Protein AF-A0A945FL68-F1 (afdb_monomer)

Sequence (95 aa):
MTDHIQNLWASLVPNHPQIKTHQPISQSRYHNVWKITTTDQAIFAVKHHLFATLTHGKPYDLLTVETNVTTQLLKEGVSVPPIVATSPEHGLAIY

Secondary structure (DSSP, 8-state):
-HHHHHHHHHHHSTTPPPEEEEEEEEE-SSEEEEEEEETT--EEEEEEETTGGGGTTSTT-HHHHHHHHHHHHHHTT---PPP-EEETTTTEEE-

Mean predicted aligned error: 4.22 Å

Foldseek 3Di:
DQVVVQVVCPVWAPPDAGFPDKAWPDDDPFKTWIWTAGPVRDIKIKIAGPCLLVCPPHPPNPVVVVQVVLVVCVVVVHDDDHFRGDDSVRRMTMD

Solvent-accessible surface area (backbone atoms only — not comparable to full-atom values): 5466 Å² total; per-residue (Å²): 113,69,66,59,53,53,54,51,46,64,73,53,40,88,91,66,66,55,81,66,46,75,44,83,74,45,80,55,98,58,38,39,30,30,42,36,31,27,68,85,66,52,75,35,42,39,38,33,36,77,56,24,65,83,26,62,92,44,101,71,13,50,64,60,52,52,52,51,52,50,53,51,36,51,74,72,69,44,94,67,85,61,75,79,33,66,36,73,91,70,19,34,43,29,59

pLDDT: mean 89.89, std 9.07, range [49.41, 98.25]

Structure (mmCIF, N/CA/C/O backbone):
data_AF-A0A945FL68-F1
#
_entry.id   AF-A0A945FL68-F1
#
loop_
_atom_site.group_PDB
_atom_site.id
_atom_site.type_symbol
_atom_site.label_atom_id
_atom_site.label_alt_id
_atom_site.label_comp_id
_atom_site.label_asym_id
_atom_site.label_entity_id
_atom_site.label_seq_id
_atom_site.pdbx_PDB_ins_code
_atom_site.Cartn_x
_atom_site.Cartn_y
_atom_site.Cartn_z
_atom_site.occupancy
_atom_site.B_iso_or_equiv
_atom_site.auth_seq_id
_atom_site.auth_comp_id
_atom_site.auth_asym_id
_atom_site.auth_atom_id
_atom_site.pdbx_PDB_model_num
ATOM 1 N N . MET A 1 1 ? 6.977 18.447 1.050 1.00 49.41 1 MET A N 1
ATOM 2 C CA . MET A 1 1 ? 6.791 16.973 1.062 1.00 49.41 1 MET A CA 1
ATOM 3 C C . MET A 1 1 ? 5.407 16.605 1.600 1.00 49.41 1 MET A C 1
ATOM 5 O O . MET A 1 1 ? 4.749 15.768 1.001 1.00 49.41 1 MET A O 1
ATOM 9 N N . THR A 1 2 ? 4.938 17.284 2.653 1.00 57.53 2 THR A N 1
ATOM 10 C CA . THR A 1 2 ? 3.592 17.164 3.247 1.00 57.53 2 THR A CA 1
ATOM 11 C C . THR A 1 2 ? 2.449 17.351 2.241 1.00 57.53 2 THR A C 1
ATOM 13 O O . THR A 1 2 ? 1.560 16.508 2.180 1.00 57.53 2 THR A O 1
ATOM 16 N N . ASP A 1 3 ? 2.524 18.379 1.390 1.00 62.38 3 ASP A N 1
ATOM 17 C CA . ASP A 1 3 ? 1.450 18.713 0.435 1.00 62.38 3 ASP A CA 1
ATOM 18 C C . ASP A 1 3 ? 1.280 17.655 -0.666 1.00 62.38 3 ASP A C 1
ATOM 20 O O . ASP A 1 3 ? 0.172 17.358 -1.103 1.00 62.38 3 ASP A O 1
ATOM 24 N N . HIS A 1 4 ? 2.380 17.020 -1.086 1.00 70.31 4 HIS A N 1
ATOM 25 C CA . HIS A 1 4 ? 2.342 15.967 -2.101 1.00 70.31 4 HIS A CA 1
ATOM 26 C C . HIS A 1 4 ? 1.661 14.696 -1.575 1.00 70.31 4 HIS A C 1
ATOM 28 O O . HIS A 1 4 ? 0.856 14.099 -2.280 1.00 70.31 4 HIS A O 1
ATOM 34 N N . ILE A 1 5 ? 1.925 14.322 -0.317 1.00 72.19 5 ILE A N 1
ATOM 35 C CA . ILE A 1 5 ? 1.287 13.163 0.325 1.00 72.19 5 ILE A CA 1
ATOM 36 C C . ILE A 1 5 ? -0.205 13.424 0.542 1.00 72.19 5 ILE A C 1
ATOM 38 O O . ILE A 1 5 ? -1.005 12.522 0.330 1.00 72.19 5 ILE A O 1
ATOM 42 N N . GLN A 1 6 ? -0.595 14.645 0.920 1.00 76.25 6 GLN A N 1
ATOM 43 C CA . GLN A 1 6 ? -2.011 15.000 1.058 1.00 76.25 6 GLN A CA 1
ATOM 44 C C . GLN A 1 6 ? -2.762 14.928 -0.276 1.00 76.25 6 GLN A C 1
ATOM 46 O O . GLN A 1 6 ? -3.847 14.354 -0.328 1.00 76.25 6 GLN A O 1
ATOM 51 N N . ASN A 1 7 ? -2.176 15.448 -1.358 1.00 79.06 7 ASN A N 1
ATOM 52 C CA . ASN A 1 7 ? -2.792 15.387 -2.686 1.00 79.06 7 ASN A CA 1
ATOM 53 C C . ASN A 1 7 ? -2.906 13.948 -3.199 1.00 79.06 7 ASN A C 1
ATOM 55 O O . ASN A 1 7 ? -3.937 13.563 -3.743 1.00 79.06 7 ASN A O 1
ATOM 59 N N . LEU A 1 8 ? -1.862 13.146 -2.989 1.00 81.00 8 LEU A N 1
ATOM 60 C CA . LEU A 1 8 ? -1.850 11.741 -3.380 1.00 81.00 8 LEU A CA 1
ATOM 61 C C . LEU A 1 8 ? -2.824 10.902 -2.540 1.00 81.00 8 LEU A C 1
ATOM 63 O O . LEU A 1 8 ? -3.495 10.019 -3.054 1.00 81.00 8 LEU A O 1
ATOM 67 N N . TRP A 1 9 ? -2.956 11.205 -1.251 1.00 84.44 9 TRP A N 1
ATOM 68 C CA . TRP A 1 9 ? -3.965 10.598 -0.387 1.00 84.44 9 TRP A CA 1
ATOM 69 C C . TRP A 1 9 ? -5.381 10.893 -0.879 1.00 84.44 9 TRP A C 1
ATOM 71 O O . TRP A 1 9 ? -6.187 9.980 -1.029 1.00 84.44 9 TRP A O 1
ATOM 81 N N . ALA A 1 10 ? -5.664 12.159 -1.186 1.00 82.19 10 ALA A N 1
ATOM 82 C CA . ALA A 1 10 ? -6.973 12.576 -1.670 1.00 82.19 10 ALA A CA 1
ATOM 83 C C . ALA A 1 10 ? -7.357 11.926 -3.012 1.00 82.19 10 ALA A C 1
ATOM 85 O O . ALA A 1 10 ? -8.544 11.732 -3.264 1.00 82.19 10 ALA A O 1
ATOM 86 N N . SER A 1 11 ? -6.384 11.589 -3.868 1.00 83.62 11 SER A N 1
ATOM 87 C CA . SER A 1 11 ? -6.656 10.940 -5.156 1.00 83.62 11 SER A CA 1
ATOM 88 C C . SER A 1 11 ? -6.810 9.422 -5.064 1.00 83.62 11 SER A C 1
ATOM 90 O O . SER A 1 11 ? -7.556 8.844 -5.851 1.00 83.62 11 SER A O 1
ATOM 92 N N . LEU A 1 12 ? -6.112 8.771 -4.131 1.00 83.06 12 LEU A N 1
ATOM 93 C CA . LEU A 1 12 ? -6.054 7.310 -4.056 1.00 83.06 12 LEU A CA 1
ATOM 94 C C . LEU A 1 12 ? -7.147 6.690 -3.205 1.00 83.06 12 LEU A C 1
ATOM 96 O O . LEU A 1 12 ? -7.513 5.540 -3.440 1.00 83.06 12 LEU A O 1
ATOM 100 N N . VAL A 1 13 ? -7.628 7.411 -2.197 1.00 82.12 13 VAL A N 1
ATOM 101 C CA . VAL A 1 13 ? -8.524 6.833 -1.207 1.00 82.12 13 VAL A CA 1
ATOM 102 C C . VAL A 1 13 ? -9.858 7.608 -1.241 1.00 82.12 13 VAL A C 1
ATOM 104 O O . VAL A 1 13 ? -9.897 8.795 -0.898 1.00 82.12 13 VAL A O 1
ATOM 107 N N . PRO A 1 14 ? -10.960 7.000 -1.735 1.00 63.69 14 PRO A N 1
ATOM 108 C CA . PRO A 1 14 ? -12.221 7.702 -2.003 1.00 63.69 14 PRO A CA 1
ATOM 109 C C . PRO A 1 14 ? -13.067 7.940 -0.738 1.00 63.69 14 PRO A C 1
ATOM 111 O O . PRO A 1 14 ? -13.308 7.014 0.030 1.00 63.69 14 PRO A O 1
ATOM 114 N N . ASN A 1 15 ? -13.553 9.178 -0.546 1.00 71.50 15 ASN A N 1
ATOM 115 C CA . ASN A 1 15 ? -14.284 9.693 0.639 1.00 71.50 15 ASN A CA 1
ATOM 116 C C . ASN A 1 15 ? -13.432 10.037 1.881 1.00 71.50 15 ASN A C 1
ATOM 118 O O . ASN A 1 15 ? -13.927 9.961 3.006 1.00 71.50 15 ASN A O 1
ATOM 122 N N . HIS A 1 16 ? -12.159 10.415 1.713 1.00 69.06 16 HIS A N 1
ATOM 123 C CA . HIS A 1 16 ? -11.228 10.375 2.843 1.00 69.06 16 HIS A CA 1
ATOM 124 C C . HIS A 1 16 ? -11.184 11.604 3.762 1.00 69.06 16 HIS A C 1
ATOM 126 O O . HIS A 1 16 ? -11.122 12.743 3.291 1.00 69.06 16 HIS A O 1
ATOM 132 N N . PRO A 1 17 ? -11.086 11.369 5.086 1.00 80.00 17 PRO A N 1
ATOM 133 C CA . PRO A 1 17 ? -10.696 12.383 6.050 1.00 80.00 17 PRO A CA 1
ATOM 134 C C . PRO A 1 17 ? -9.245 12.822 5.818 1.00 80.00 17 PRO A C 1
ATOM 136 O O . PRO A 1 17 ? -8.393 12.052 5.360 1.00 80.00 17 PRO A O 1
ATOM 139 N N . GLN A 1 18 ? -8.958 14.084 6.140 1.00 88.44 18 GLN A N 1
ATOM 140 C CA . GLN A 1 18 ? -7.636 14.675 5.940 1.00 88.44 18 GLN A CA 1
ATOM 141 C C . GLN A 1 18 ? -6.579 13.960 6.790 1.00 88.44 18 GLN A C 1
ATOM 143 O O . GLN A 1 18 ? -6.859 13.473 7.889 1.00 88.44 18 GLN A O 1
ATOM 148 N N . ILE A 1 19 ? -5.335 13.926 6.308 1.00 90.69 19 ILE A N 1
ATOM 149 C CA . ILE A 1 19 ? -4.207 13.430 7.102 1.00 90.69 19 ILE A CA 1
ATOM 150 C C . ILE A 1 19 ? -3.976 14.389 8.272 1.00 90.69 19 ILE A C 1
ATOM 152 O O . ILE A 1 19 ? -3.638 15.554 8.065 1.00 90.69 19 ILE A O 1
ATOM 156 N N . LYS A 1 20 ? -4.105 13.880 9.499 1.00 91.75 20 LYS A N 1
ATOM 15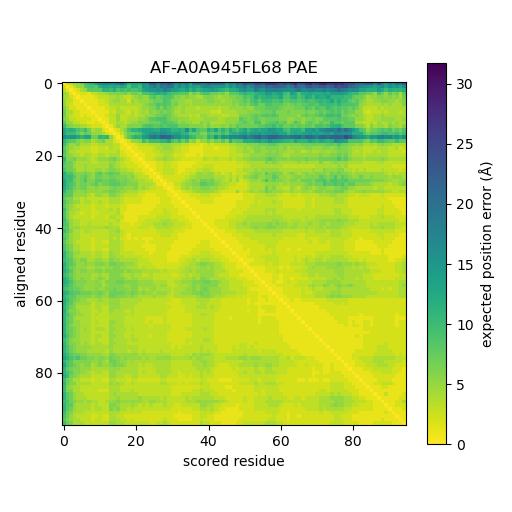7 C CA . LYS A 1 20 ? -3.789 14.609 10.732 1.00 91.75 20 LYS A CA 1
ATOM 158 C C . LYS A 1 20 ? -2.310 14.477 11.082 1.00 91.75 20 LYS A C 1
ATOM 160 O O . LYS A 1 20 ? -1.657 15.468 11.390 1.00 91.75 20 LYS A O 1
ATOM 165 N N . THR A 1 21 ? -1.775 13.257 11.042 1.00 91.31 21 THR A N 1
ATOM 166 C CA . THR A 1 21 ? -0.356 12.981 11.305 1.00 91.31 21 THR A CA 1
ATOM 167 C C . THR A 1 21 ? 0.172 11.884 10.390 1.00 91.31 21 THR A C 1
ATOM 169 O O . THR A 1 21 ? -0.569 11.007 9.944 1.00 91.31 21 THR A O 1
ATOM 172 N N . HIS A 1 22 ? 1.479 11.922 10.136 1.00 90.56 22 HIS A N 1
ATOM 173 C CA . HIS A 1 22 ? 2.217 10.821 9.534 1.00 90.56 22 HIS A CA 1
ATOM 174 C C . HIS A 1 22 ? 3.465 10.534 10.376 1.00 90.56 22 HIS A C 1
ATOM 176 O O . HIS A 1 22 ? 4.147 11.461 10.808 1.00 90.56 22 HIS A O 1
ATOM 182 N N . GLN A 1 23 ? 3.763 9.262 10.629 1.00 93.88 23 GLN A N 1
ATOM 183 C CA . GLN A 1 23 ? 4.908 8.834 11.436 1.00 93.88 23 GLN A CA 1
ATOM 184 C C . GLN A 1 23 ? 5.668 7.723 10.703 1.00 93.88 23 GLN A C 1
ATOM 186 O O . GLN A 1 23 ? 5.037 6.750 10.295 1.00 93.88 23 GLN A O 1
ATOM 191 N N . PRO A 1 24 ? 7.000 7.809 10.538 1.00 93.56 24 PRO A N 1
ATOM 192 C CA . PRO A 1 24 ? 7.771 6.702 9.978 1.00 93.56 24 PRO A CA 1
ATOM 193 C C . PRO A 1 24 ? 7.721 5.484 10.914 1.00 93.56 24 PRO A C 1
ATOM 195 O O . PRO A 1 24 ? 7.929 5.612 12.119 1.00 93.56 24 PRO A O 1
ATOM 198 N N . ILE A 1 25 ? 7.443 4.307 10.353 1.00 94.50 25 ILE A N 1
ATOM 199 C CA . ILE A 1 25 ? 7.495 3.006 11.043 1.00 94.50 25 ILE A CA 1
ATOM 200 C C . ILE A 1 25 ? 8.788 2.276 10.678 1.00 94.50 25 ILE A C 1
ATOM 202 O O . ILE A 1 25 ? 9.461 1.726 11.543 1.00 94.50 25 ILE A O 1
ATOM 206 N N . SER A 1 26 ? 9.130 2.26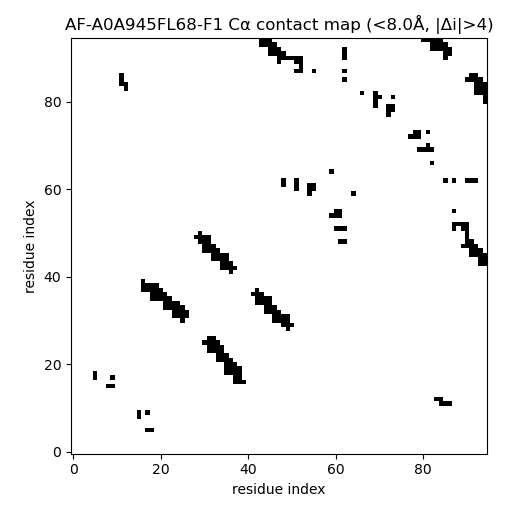4 9.389 1.00 92.81 26 SER A N 1
ATOM 207 C CA . SER A 1 26 ? 10.314 1.585 8.866 1.00 92.81 26 SER A CA 1
ATOM 208 C C . SER A 1 26 ? 10.903 2.390 7.719 1.00 92.81 26 SER A C 1
ATOM 210 O O . SER A 1 26 ? 10.171 2.894 6.867 1.00 92.81 26 SER A O 1
ATOM 212 N N . GLN A 1 27 ? 12.226 2.504 7.695 1.00 92.81 27 GLN A N 1
ATOM 213 C CA . GLN A 1 27 ? 12.967 3.127 6.608 1.00 92.81 27 GLN A CA 1
ATOM 214 C C . GLN A 1 27 ? 14.114 2.202 6.230 1.00 92.81 27 GLN A C 1
ATOM 216 O O . GLN A 1 27 ? 14.987 1.905 7.044 1.00 92.81 27 GLN A O 1
ATOM 221 N N . SER A 1 28 ? 14.094 1.718 4.997 1.00 92.00 28 SER A N 1
ATOM 222 C CA . SER A 1 28 ? 15.117 0.824 4.471 1.00 92.00 28 SER A CA 1
ATOM 223 C C . SER A 1 28 ? 15.543 1.267 3.079 1.00 92.00 28 SER A C 1
ATOM 225 O O . SER A 1 28 ? 14.929 2.132 2.457 1.00 92.00 28 SER A O 1
ATOM 227 N N . ARG A 1 29 ? 16.581 0.616 2.549 1.00 89.88 29 ARG A N 1
ATOM 228 C CA . ARG A 1 29 ? 17.025 0.840 1.170 1.00 89.88 29 ARG A CA 1
ATOM 229 C C . ARG A 1 29 ? 15.949 0.502 0.132 1.00 89.88 29 ARG A C 1
ATOM 231 O O . ARG A 1 29 ? 16.002 1.039 -0.966 1.00 89.88 29 ARG A O 1
ATOM 238 N N . TYR A 1 30 ? 15.018 -0.399 0.448 1.00 88.31 30 TYR A N 1
ATOM 239 C CA . TYR A 1 30 ? 14.071 -0.957 -0.525 1.00 88.31 30 TYR A CA 1
ATOM 240 C C . TYR A 1 30 ? 12.654 -0.417 -0.362 1.00 88.31 30 TYR A C 1
ATOM 242 O O . TYR A 1 30 ? 11.909 -0.316 -1.336 1.00 88.31 30 TYR A O 1
ATOM 250 N N . HIS A 1 31 ? 12.277 -0.076 0.865 1.00 90.38 31 HIS A N 1
ATOM 251 C CA . HIS A 1 31 ? 10.949 0.418 1.175 1.00 90.38 31 HIS A CA 1
ATOM 252 C C . HIS A 1 31 ? 10.958 1.360 2.371 1.00 90.38 31 HIS A C 1
ATOM 254 O O . HIS A 1 31 ? 11.757 1.206 3.299 1.00 90.38 31 HIS A O 1
ATOM 260 N N . ASN A 1 32 ? 9.994 2.272 2.365 1.00 94.00 32 ASN A N 1
ATOM 261 C CA . ASN A 1 32 ? 9.638 3.096 3.509 1.00 94.00 32 ASN A CA 1
ATOM 262 C C . ASN A 1 32 ? 8.193 2.798 3.904 1.00 94.00 32 ASN A C 1
ATOM 264 O O . ASN A 1 32 ? 7.345 2.589 3.038 1.00 94.00 32 ASN A O 1
ATOM 268 N N . VAL A 1 33 ? 7.917 2.775 5.203 1.00 94.19 33 VAL A N 1
ATOM 269 C CA . VAL A 1 33 ? 6.575 2.564 5.747 1.00 94.19 33 VAL A CA 1
ATOM 270 C C . VAL A 1 33 ? 6.251 3.692 6.706 1.00 94.19 33 VAL A C 1
ATOM 272 O O . VAL A 1 33 ? 7.046 3.991 7.601 1.00 94.19 33 VAL A O 1
ATOM 275 N N . TRP A 1 34 ? 5.068 4.276 6.557 1.00 94.88 34 TRP A N 1
ATOM 276 C CA . TRP A 1 3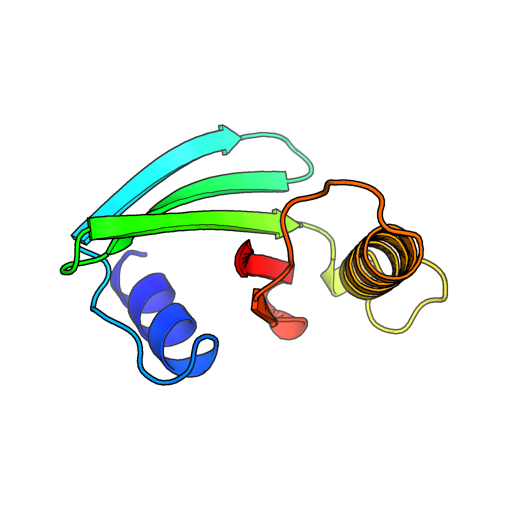4 ? 4.537 5.285 7.464 1.00 94.88 34 TRP A CA 1
ATOM 277 C C . TRP A 1 34 ? 3.189 4.858 8.027 1.00 94.88 34 TRP A C 1
ATOM 279 O O . TRP A 1 34 ? 2.371 4.261 7.334 1.00 94.88 34 TRP A O 1
ATOM 289 N N . LYS A 1 35 ? 2.945 5.233 9.279 1.00 94.88 35 LYS A N 1
ATOM 290 C CA . LYS A 1 35 ? 1.622 5.272 9.886 1.00 94.88 35 LYS A CA 1
ATOM 291 C C . LYS A 1 35 ? 0.976 6.597 9.513 1.00 94.88 35 LYS A C 1
ATOM 293 O O . LYS A 1 35 ? 1.536 7.645 9.831 1.00 94.88 35 LYS A O 1
ATOM 298 N N . ILE A 1 36 ? -0.201 6.559 8.909 1.00 93.00 36 ILE A N 1
ATOM 299 C CA . ILE A 1 36 ? -1.050 7.727 8.684 1.00 93.00 36 ILE A CA 1
ATOM 300 C C . ILE A 1 36 ? -2.184 7.685 9.699 1.00 93.00 36 ILE A C 1
ATOM 302 O O . ILE A 1 36 ? -2.832 6.657 9.863 1.00 93.00 36 ILE A O 1
ATOM 306 N N . THR A 1 37 ? -2.410 8.793 10.401 1.00 93.88 37 THR A N 1
ATOM 307 C CA . THR A 1 37 ? -3.620 8.990 11.208 1.00 93.88 37 THR A CA 1
ATOM 308 C C . THR A 1 37 ? -4.418 10.119 10.588 1.00 93.88 37 THR A C 1
ATOM 310 O O . THR A 1 37 ? -3.883 11.196 10.319 1.00 93.88 37 THR A O 1
ATOM 313 N N . THR A 1 38 ? -5.693 9.870 10.350 1.00 93.00 38 THR A N 1
ATOM 314 C CA . THR A 1 38 ? -6.615 10.813 9.715 1.00 93.00 38 THR A CA 1
ATOM 315 C C . THR A 1 38 ? -7.401 11.610 10.763 1.00 93.00 38 THR A C 1
ATOM 317 O O . THR A 1 38 ? -7.301 11.360 11.969 1.00 93.00 38 THR A O 1
ATOM 320 N N . THR A 1 39 ? -8.123 12.650 10.340 1.00 92.56 39 THR A N 1
ATOM 321 C CA . THR A 1 39 ? -8.861 13.553 11.242 1.00 92.56 39 THR A CA 1
ATOM 322 C C . THR A 1 39 ? -9.999 12.878 12.005 1.00 92.56 39 THR A C 1
ATOM 324 O O . THR A 1 39 ? -10.296 13.301 13.120 1.00 92.56 39 THR A O 1
ATOM 327 N N . ASP A 1 40 ? -10.595 11.823 11.449 1.00 93.31 40 ASP A N 1
ATOM 328 C CA . ASP A 1 40 ? -11.606 10.978 12.105 1.00 93.31 40 ASP A CA 1
ATOM 329 C C . ASP A 1 40 ? -10.983 9.871 12.982 1.00 93.31 40 ASP A C 1
ATOM 331 O O . ASP A 1 40 ? -11.693 9.033 13.527 1.00 93.31 40 ASP A O 1
ATOM 335 N N . GLN A 1 41 ? -9.658 9.907 13.159 1.00 93.25 41 GLN A N 1
ATOM 336 C CA . GLN A 1 41 ? -8.850 8.950 13.915 1.00 93.25 41 GLN A CA 1
ATOM 337 C C . GLN A 1 41 ? -8.655 7.575 13.262 1.00 93.25 41 GLN A C 1
ATOM 339 O O . GLN A 1 41 ? -8.064 6.702 13.903 1.00 93.25 41 GLN A O 1
ATOM 344 N N . ALA A 1 42 ? -9.037 7.374 11.996 1.00 91.56 42 ALA A N 1
ATOM 345 C CA . ALA A 1 42 ? -8.672 6.149 11.292 1.00 91.56 42 ALA A CA 1
ATOM 346 C C . ALA A 1 42 ? -7.150 6.072 11.064 1.00 91.56 42 ALA A C 1
ATOM 348 O O . ALA A 1 42 ? -6.471 7.083 10.828 1.00 91.56 42 ALA A O 1
ATOM 349 N N . ILE A 1 43 ? -6.609 4.855 11.162 1.00 93.44 43 ILE A N 1
ATOM 350 C CA . ILE A 1 43 ? -5.176 4.566 11.065 1.00 93.44 43 ILE A CA 1
ATOM 351 C C . ILE A 1 43 ? -4.930 3.698 9.840 1.00 93.44 43 ILE A C 1
ATOM 353 O O . ILE A 1 43 ? -5.569 2.665 9.684 1.00 93.44 43 ILE A O 1
ATOM 357 N N . PHE A 1 44 ? -3.944 4.097 9.044 1.00 93.56 44 PHE A N 1
ATOM 358 C CA . PHE A 1 44 ? -3.519 3.386 7.845 1.00 93.56 44 PHE A CA 1
ATOM 359 C C . PHE A 1 44 ? -2.009 3.177 7.860 1.00 93.56 44 PHE A C 1
ATOM 361 O O . PHE A 1 44 ? -1.264 3.976 8.444 1.00 93.56 44 PHE A O 1
ATOM 368 N N . ALA A 1 45 ? -1.548 2.133 7.183 1.00 94.12 45 ALA A N 1
ATOM 369 C CA . ALA A 1 45 ? -0.142 1.973 6.850 1.00 94.12 45 ALA A CA 1
ATOM 370 C C . ALA A 1 45 ? 0.069 2.299 5.371 1.00 94.12 45 ALA A C 1
ATOM 372 O O . ALA A 1 45 ? -0.592 1.759 4.493 1.00 94.12 45 ALA A O 1
ATOM 373 N N . VAL A 1 46 ? 1.027 3.174 5.080 1.00 93.88 46 VAL A N 1
ATOM 374 C CA . VAL A 1 46 ? 1.439 3.489 3.711 1.00 93.88 46 VAL A CA 1
ATOM 375 C C . VAL A 1 46 ? 2.825 2.919 3.497 1.00 93.88 46 VAL A C 1
ATOM 377 O O . VAL A 1 46 ? 3.767 3.305 4.189 1.00 93.88 46 VAL A O 1
ATOM 380 N N . LYS A 1 47 ? 2.957 2.013 2.532 1.00 94.81 47 LYS A N 1
ATOM 381 C CA . LYS A 1 47 ? 4.223 1.409 2.123 1.00 94.81 47 LYS A CA 1
ATOM 382 C C . LYS A 1 47 ? 4.629 1.951 0.758 1.00 94.81 47 LYS A C 1
ATOM 384 O O . LYS A 1 47 ? 3.887 1.815 -0.206 1.00 94.81 47 LYS A O 1
ATOM 389 N N . HIS A 1 48 ? 5.821 2.531 0.675 1.00 93.69 48 HIS A N 1
ATOM 390 C CA . HIS A 1 48 ? 6.450 2.958 -0.572 1.00 93.69 48 HIS A CA 1
ATOM 391 C C . HIS A 1 48 ? 7.560 1.990 -0.956 1.00 93.69 48 HIS A C 1
ATOM 393 O O . HIS A 1 48 ? 8.568 1.882 -0.258 1.00 93.69 48 HIS A O 1
ATOM 399 N N . HIS A 1 49 ? 7.379 1.317 -2.085 1.00 93.81 49 HIS A N 1
ATOM 400 C CA . HIS A 1 49 ? 8.384 0.507 -2.757 1.00 93.81 49 HIS A CA 1
ATOM 401 C C . HIS A 1 49 ? 9.251 1.401 -3.641 1.00 93.81 49 HIS A C 1
ATOM 403 O O . HIS A 1 49 ? 8.859 1.759 -4.751 1.00 93.81 49 HIS A O 1
ATOM 409 N N . LEU A 1 50 ? 10.457 1.721 -3.170 1.00 91.12 50 LEU A N 1
ATOM 410 C CA . LEU A 1 50 ? 11.357 2.687 -3.818 1.00 91.12 50 LEU A CA 1
ATOM 411 C C . LEU A 1 50 ? 11.776 2.284 -5.242 1.00 91.12 50 LEU A C 1
ATOM 413 O O . LEU A 1 50 ? 12.211 3.126 -6.022 1.00 91.12 50 LEU A O 1
ATOM 417 N N . PHE A 1 51 ? 11.647 0.999 -5.578 1.00 90.50 51 PHE A N 1
ATOM 418 C CA . PHE A 1 51 ? 12.036 0.434 -6.870 1.00 90.50 51 PHE A CA 1
ATOM 419 C C . PHE A 1 51 ? 10.869 -0.187 -7.647 1.00 90.50 51 PHE A C 1
ATOM 421 O O . PHE A 1 51 ? 11.111 -0.850 -8.654 1.00 90.50 51 PHE A O 1
ATOM 428 N N . ALA A 1 52 ? 9.614 0.013 -7.224 1.00 91.00 52 ALA A N 1
ATOM 429 C CA . ALA A 1 52 ? 8.461 -0.565 -7.925 1.00 91.00 52 ALA A CA 1
ATOM 430 C C . ALA A 1 52 ? 8.399 -0.141 -9.398 1.00 91.00 52 ALA A C 1
ATOM 432 O O . ALA A 1 52 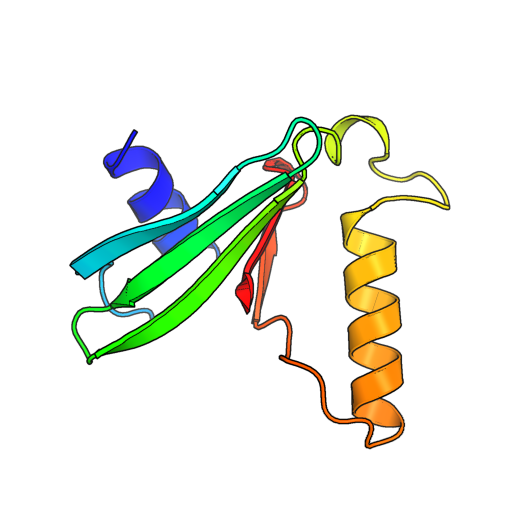? 8.118 -0.970 -10.264 1.00 91.00 52 ALA A O 1
ATOM 433 N N . THR A 1 53 ? 8.771 1.104 -9.701 1.00 90.50 53 THR A N 1
ATOM 434 C CA . THR A 1 53 ? 8.821 1.633 -11.071 1.00 90.50 53 THR A CA 1
ATOM 435 C C . THR A 1 53 ? 9.770 0.850 -11.985 1.00 90.50 53 THR A C 1
ATOM 437 O O . THR A 1 53 ? 9.483 0.702 -13.169 1.00 90.50 53 THR A O 1
ATOM 440 N N . LEU A 1 54 ? 10.852 0.266 -11.453 1.00 92.50 54 LEU A N 1
ATOM 441 C CA . LEU A 1 54 ? 11.792 -0.566 -12.225 1.00 92.50 54 LEU A CA 1
ATOM 442 C C . LEU A 1 54 ? 11.204 -1.927 -12.614 1.00 92.50 54 LEU A C 1
ATOM 444 O O . LEU A 1 54 ? 11.701 -2.593 -13.522 1.00 92.50 54 LEU A O 1
ATOM 448 N N . THR A 1 55 ? 10.160 -2.350 -11.908 1.00 92.94 55 THR A N 1
ATOM 449 C CA . THR A 1 55 ? 9.478 -3.628 -12.125 1.00 92.94 55 THR A CA 1
ATOM 450 C C . THR A 1 55 ? 8.138 -3.468 -12.838 1.00 92.94 55 THR A C 1
ATOM 452 O O . THR A 1 55 ? 7.488 -4.474 -13.107 1.00 92.94 55 THR A O 1
ATOM 455 N N . HIS A 1 56 ? 7.742 -2.232 -13.173 1.00 92.31 56 HIS A N 1
ATOM 456 C CA . HIS A 1 56 ? 6.417 -1.935 -13.708 1.00 92.31 56 HIS A CA 1
ATOM 457 C C . HIS A 1 56 ? 6.121 -2.757 -14.970 1.00 92.31 56 HIS A C 1
ATOM 459 O O . HIS A 1 56 ? 6.895 -2.748 -15.934 1.00 92.31 56 HIS A O 1
ATOM 465 N N . GLY A 1 57 ? 4.996 -3.474 -14.961 1.00 89.44 57 GLY A N 1
ATOM 466 C CA . GLY A 1 57 ? 4.526 -4.270 -16.102 1.00 89.44 57 GLY A CA 1
ATOM 467 C C . GLY A 1 57 ? 5.354 -5.530 -16.381 1.00 89.44 57 GLY A C 1
ATOM 468 O O . GLY A 1 57 ? 5.176 -6.174 -17.416 1.00 89.44 57 GLY A O 1
ATOM 469 N N . LYS A 1 58 ? 6.280 -5.895 -15.486 1.00 94.31 58 LYS A N 1
ATOM 470 C CA . LYS A 1 58 ? 7.011 -7.167 -15.542 1.00 94.31 58 LYS A CA 1
ATOM 471 C C . LYS A 1 58 ? 6.242 -8.260 -14.788 1.00 94.31 58 LYS A C 1
ATOM 473 O O . LYS A 1 58 ? 5.440 -7.949 -13.913 1.00 94.31 58 LYS A O 1
ATOM 478 N N . PRO A 1 59 ? 6.531 -9.552 -15.036 1.00 92.69 59 PRO A N 1
ATOM 479 C CA . PRO A 1 59 ? 5.924 -10.649 -14.270 1.00 92.69 59 PRO A CA 1
ATOM 480 C C . PRO A 1 59 ? 6.178 -10.579 -12.754 1.00 92.69 59 PRO A C 1
ATOM 482 O O . PRO A 1 59 ? 5.444 -11.175 -11.977 1.00 92.69 59 PRO A O 1
ATOM 485 N N . TYR A 1 60 ? 7.2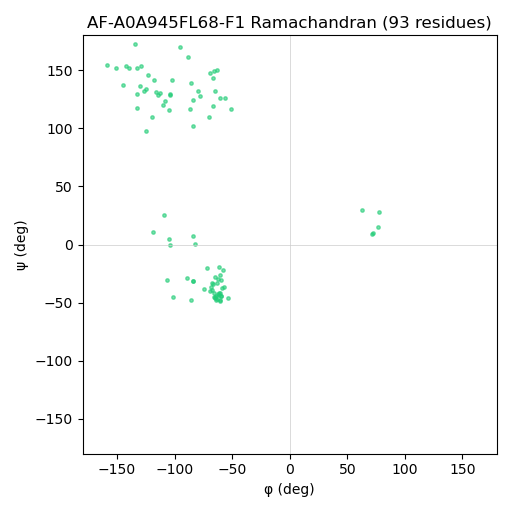26 -9.860 -12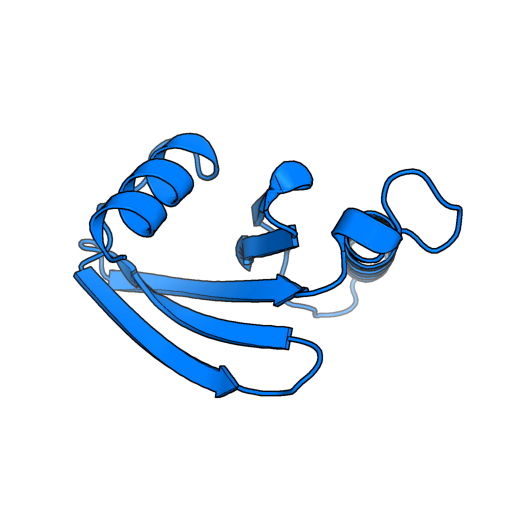.345 1.00 91.94 60 TYR A N 1
ATOM 486 C CA . TYR A 1 60 ? 7.630 -9.624 -10.958 1.00 91.94 60 TYR A CA 1
ATOM 487 C C . TYR A 1 60 ? 7.378 -8.173 -10.513 1.00 91.94 60 TYR A C 1
ATOM 489 O O . TYR A 1 60 ? 8.077 -7.664 -9.638 1.00 91.94 60 TYR A O 1
ATOM 497 N N . ASP A 1 61 ? 6.416 -7.488 -11.139 1.00 95.12 61 ASP A N 1
ATOM 498 C CA . ASP A 1 61 ? 5.954 -6.167 -10.714 1.00 95.12 61 ASP A CA 1
ATOM 499 C C . ASP A 1 61 ? 5.600 -6.186 -9.221 1.0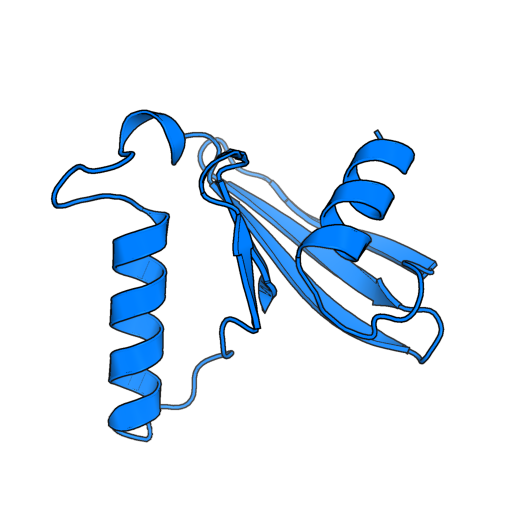0 95.12 61 ASP A C 1
ATOM 501 O O . ASP A 1 61 ? 4.706 -6.919 -8.791 1.00 95.12 61 ASP A O 1
ATOM 505 N N . LEU A 1 62 ? 6.339 -5.406 -8.425 1.00 94.19 62 LEU A N 1
ATOM 506 C CA . LEU A 1 62 ? 6.287 -5.499 -6.966 1.00 94.19 62 LEU A CA 1
ATOM 507 C C . LEU A 1 62 ? 4.888 -5.216 -6.408 1.00 94.19 62 LEU A C 1
ATOM 509 O O . LEU A 1 62 ? 4.438 -5.926 -5.509 1.00 94.19 62 LEU A O 1
ATOM 513 N N . LEU A 1 63 ? 4.193 -4.210 -6.946 1.00 94.38 63 LEU A N 1
ATOM 514 C CA . LEU A 1 63 ? 2.857 -3.839 -6.477 1.00 94.38 63 LEU A CA 1
ATOM 515 C C . LEU A 1 63 ? 1.803 -4.838 -6.946 1.00 94.38 63 LEU A C 1
ATOM 517 O O . LEU A 1 63 ? 0.895 -5.179 -6.186 1.00 94.38 63 LEU A O 1
ATOM 521 N N . THR A 1 64 ? 1.932 -5.339 -8.174 1.00 95.31 64 THR A N 1
ATOM 522 C CA . THR A 1 64 ? 1.021 -6.347 -8.725 1.00 95.31 64 THR A CA 1
ATOM 523 C C . THR A 1 64 ? 1.134 -7.658 -7.955 1.00 95.31 64 THR A C 1
ATOM 525 O O . THR A 1 64 ? 0.119 -8.229 -7.560 1.00 95.31 64 THR A O 1
ATOM 528 N N . VAL A 1 65 ? 2.358 -8.122 -7.686 1.00 95.62 65 VAL A N 1
ATOM 529 C CA . VAL A 1 65 ? 2.601 -9.336 -6.895 1.00 95.62 65 VAL A CA 1
ATOM 530 C C . VAL A 1 65 ? 2.036 -9.178 -5.485 1.00 95.62 65 VAL A C 1
ATOM 532 O O . VAL A 1 65 ? 1.300 -10.051 -5.030 1.00 95.62 65 VAL A O 1
ATOM 535 N N . GLU A 1 66 ? 2.315 -8.062 -4.810 1.00 96.19 66 GLU A N 1
ATOM 536 C CA . GLU A 1 66 ? 1.806 -7.802 -3.459 1.00 96.19 66 GLU A CA 1
ATOM 537 C C . GLU A 1 66 ? 0.269 -7.760 -3.416 1.00 96.19 66 GLU A C 1
ATOM 539 O O . GLU A 1 66 ? -0.346 -8.393 -2.553 1.00 96.19 66 GLU A O 1
ATOM 544 N N . THR A 1 67 ? -0.360 -7.098 -4.392 1.00 95.81 67 THR A N 1
ATOM 545 C CA . THR A 1 67 ? -1.824 -7.023 -4.518 1.00 95.81 67 THR A CA 1
ATOM 546 C C . THR A 1 67 ? -2.439 -8.399 -4.762 1.00 95.81 67 THR A C 1
ATOM 548 O O . THR A 1 67 ? -3.401 -8.777 -4.088 1.00 95.81 67 THR A O 1
ATOM 551 N N . ASN A 1 68 ? -1.874 -9.175 -5.690 1.00 96.25 68 ASN A N 1
ATOM 552 C CA . ASN A 1 68 ? -2.384 -10.496 -6.051 1.00 96.25 68 ASN A CA 1
ATOM 553 C C . ASN A 1 68 ? -2.268 -11.486 -4.890 1.00 96.25 68 ASN A C 1
ATOM 555 O O . ASN A 1 68 ? -3.234 -12.187 -4.593 1.00 96.25 68 ASN A O 1
ATOM 559 N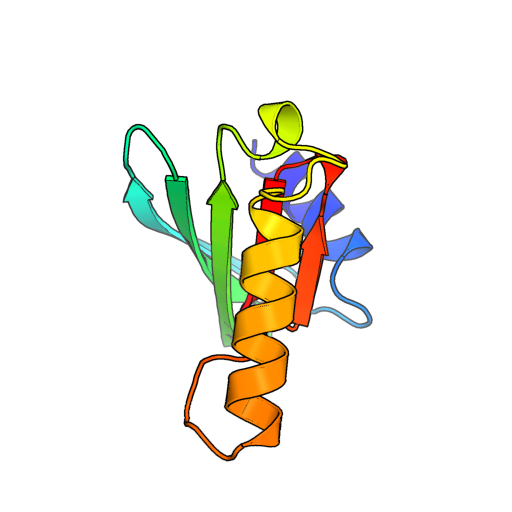 N . VAL A 1 69 ? -1.118 -11.515 -4.208 1.00 97.19 69 VAL A N 1
ATOM 560 C CA . VAL A 1 69 ? -0.902 -12.396 -3.051 1.00 97.19 69 VAL A CA 1
ATOM 561 C C . VAL A 1 69 ? -1.841 -12.017 -1.910 1.00 97.19 69 VAL A C 1
ATOM 563 O O . VAL A 1 69 ? -2.532 -12.887 -1.389 1.00 97.19 69 VAL A O 1
ATOM 566 N N . THR A 1 70 ? -1.938 -10.730 -1.562 1.00 97.75 70 THR A N 1
ATOM 567 C CA . THR A 1 70 ? -2.834 -10.267 -0.486 1.00 97.75 70 THR A CA 1
ATOM 568 C C . THR A 1 70 ? -4.290 -10.609 -0.797 1.00 97.75 70 THR A C 1
ATOM 570 O O . THR A 1 70 ? -5.000 -11.145 0.049 1.00 97.75 70 THR A O 1
ATOM 573 N N . THR A 1 71 ? -4.727 -10.379 -2.039 1.00 96.88 71 THR A N 1
ATOM 574 C CA . THR A 1 71 ? -6.085 -10.718 -2.488 1.00 96.88 71 THR A CA 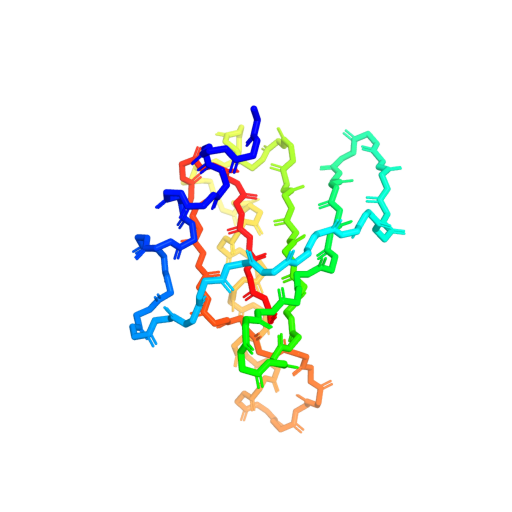1
ATOM 575 C C . THR A 1 71 ? -6.351 -12.219 -2.407 1.00 96.88 71 THR A C 1
ATOM 577 O O . THR A 1 71 ? -7.432 -12.624 -1.981 1.00 96.88 71 THR A O 1
ATOM 580 N N . GLN A 1 72 ? -5.389 -13.051 -2.811 1.00 98.06 72 GLN A N 1
ATOM 581 C CA . GLN A 1 72 ? -5.530 -14.504 -2.744 1.00 98.06 72 GLN A CA 1
ATOM 582 C C . GLN A 1 72 ? -5.625 -14.989 -1.293 1.00 98.06 72 GLN A C 1
ATOM 584 O O . GLN A 1 72 ? -6.527 -15.757 -0.973 1.00 98.06 72 GLN A O 1
ATOM 589 N N . LEU A 1 73 ? -4.767 -14.480 -0.406 1.00 98.25 73 LEU A N 1
ATOM 590 C CA . LEU A 1 73 ? -4.796 -14.807 1.022 1.00 98.25 73 LEU A CA 1
ATOM 591 C C . LEU A 1 73 ? -6.138 -14.431 1.664 1.00 98.25 73 LEU A C 1
ATOM 593 O O . LEU A 1 73 ? -6.732 -15.252 2.359 1.00 98.25 73 LEU A O 1
ATOM 597 N N . LEU A 1 74 ? -6.668 -13.240 1.365 1.00 97.31 74 LEU A N 1
ATOM 598 C CA . LEU A 1 74 ? -7.991 -12.824 1.841 1.00 97.31 74 LEU A CA 1
ATOM 599 C C . LEU A 1 74 ? -9.111 -13.740 1.324 1.00 97.31 74 LEU A C 1
ATOM 601 O O . LEU A 1 74 ? -10.004 -14.101 2.089 1.00 97.31 74 LEU A O 1
ATOM 605 N N . LYS A 1 75 ? -9.063 -14.151 0.048 1.00 97.56 75 LYS A N 1
ATOM 606 C CA . LYS A 1 75 ? -10.036 -15.096 -0.536 1.00 97.56 75 LYS A CA 1
ATOM 607 C C . LYS A 1 75 ? -9.997 -16.468 0.131 1.00 97.56 75 LYS A C 1
ATOM 609 O O . LYS A 1 75 ? -11.032 -17.117 0.237 1.00 97.56 75 LYS A O 1
ATOM 614 N N . GLU A 1 76 ? -8.824 -16.896 0.580 1.00 98.12 76 GLU A N 1
ATOM 615 C CA . GLU A 1 76 ? -8.623 -18.155 1.302 1.00 98.12 76 GLU A CA 1
ATOM 616 C C . GLU A 1 76 ? -8.948 -18.050 2.803 1.00 98.12 76 GLU A C 1
ATOM 618 O O . GLU A 1 76 ? -8.844 -19.036 3.530 1.00 98.12 76 GLU A O 1
ATOM 623 N N . GLY A 1 77 ? -9.367 -16.874 3.285 1.00 97.44 77 GLY A N 1
ATOM 624 C CA . GLY A 1 77 ? -9.685 -16.645 4.695 1.00 97.44 77 GLY A CA 1
ATOM 625 C C . GLY A 1 77 ? -8.453 -16.482 5.590 1.00 97.44 77 GLY A C 1
ATOM 626 O O . GLY A 1 77 ? -8.571 -16.548 6.814 1.00 97.44 77 GLY A O 1
ATOM 627 N N . VAL A 1 78 ? -7.270 -16.258 5.007 1.00 98.06 78 VAL A N 1
ATOM 628 C CA . VAL A 1 78 ? -6.047 -15.962 5.756 1.00 98.06 78 VAL A CA 1
ATOM 629 C C . VAL A 1 78 ? -6.072 -14.503 6.207 1.00 98.06 78 VAL A C 1
ATOM 631 O O . VAL A 1 78 ? -6.254 -13.585 5.408 1.00 98.06 78 VAL A O 1
ATOM 634 N N . SER A 1 79 ? -5.863 -14.287 7.508 1.00 96.75 79 SER A N 1
ATOM 635 C CA . SER A 1 79 ? -5.838 -12.946 8.093 1.00 96.75 79 SER A CA 1
ATOM 636 C C . SER A 1 79 ? -4.589 -12.181 7.654 1.00 96.75 79 SER A C 1
ATOM 638 O O . SER A 1 79 ? -3.474 -12.489 8.078 1.00 96.75 79 SER A O 1
ATOM 640 N N . VAL A 1 80 ? -4.792 -11.171 6.810 1.00 96.31 80 VAL A N 1
ATOM 641 C CA . VAL A 1 80 ? -3.781 -10.194 6.392 1.00 96.31 80 VAL A CA 1
ATOM 642 C C . VAL A 1 80 ? -4.409 -8.799 6.326 1.00 96.31 80 VAL A C 1
ATOM 644 O O . VAL A 1 80 ? -5.614 -8.691 6.087 1.00 96.31 80 VAL A O 1
ATOM 647 N N . PRO A 1 81 ? -3.634 -7.718 6.522 1.00 94.50 81 PRO A N 1
ATOM 648 C CA . PRO A 1 81 ? -4.135 -6.368 6.295 1.00 94.50 81 PRO A CA 1
ATOM 649 C C . PRO A 1 81 ? -4.563 -6.201 4.825 1.00 94.50 81 PRO A C 1
ATOM 651 O O . PRO A 1 81 ? -3.756 -6.486 3.935 1.00 94.50 81 PRO A O 1
ATOM 654 N N . PRO A 1 82 ? -5.805 -5.772 4.542 1.00 94.75 82 PRO A N 1
ATOM 655 C CA . PRO A 1 82 ? -6.246 -5.550 3.173 1.00 94.75 82 PRO A CA 1
ATOM 656 C C . PRO A 1 82 ? -5.537 -4.340 2.569 1.00 94.75 82 PRO A C 1
ATOM 658 O O . PRO A 1 82 ? -5.246 -3.376 3.265 1.00 94.75 82 PRO A O 1
ATOM 661 N N . ILE A 1 83 ? -5.295 -4.376 1.260 1.00 94.94 83 ILE A N 1
ATOM 662 C CA . ILE A 1 83 ? -4.822 -3.204 0.520 1.00 94.94 83 ILE A CA 1
ATOM 663 C C . ILE A 1 83 ? -6.051 -2.402 0.096 1.00 94.94 83 ILE A C 1
ATOM 665 O O . ILE A 1 83 ? -6.872 -2.893 -0.679 1.00 94.94 83 ILE A O 1
ATOM 669 N N . VAL A 1 84 ? -6.181 -1.177 0.603 1.00 92.69 84 VAL A N 1
ATOM 670 C CA . VAL A 1 84 ? -7.311 -0.285 0.298 1.00 92.69 84 VAL A CA 1
ATOM 671 C C . VAL A 1 84 ? -7.102 0.495 -0.997 1.00 92.69 84 VAL A C 1
ATOM 673 O O . VAL A 1 84 ? -8.065 0.795 -1.696 1.00 92.69 84 VAL A O 1
ATOM 676 N N . ALA A 1 85 ? -5.849 0.812 -1.329 1.00 91.69 85 ALA A N 1
ATOM 677 C CA . ALA A 1 85 ? -5.490 1.540 -2.540 1.00 91.69 85 ALA A CA 1
ATOM 678 C C . ALA A 1 85 ? -4.023 1.311 -2.918 1.00 91.69 85 ALA A C 1
ATOM 680 O O . ALA A 1 85 ? -3.170 1.058 -2.063 1.00 91.69 85 ALA A O 1
ATOM 681 N N . THR A 1 86 ? -3.713 1.460 -4.204 1.00 92.25 86 THR A N 1
ATOM 682 C CA . THR A 1 86 ? -2.342 1.424 -4.723 1.00 92.25 86 THR A CA 1
ATOM 683 C C . THR A 1 86 ? -2.089 2.589 -5.668 1.00 92.25 86 THR A C 1
ATOM 685 O O . THR A 1 86 ? -2.997 3.082 -6.331 1.00 92.25 86 THR A O 1
ATOM 688 N N . SER A 1 87 ? -0.831 3.024 -5.747 1.00 91.25 87 SER A N 1
ATOM 689 C CA . SER A 1 87 ? -0.366 3.964 -6.765 1.00 91.25 87 SER A CA 1
ATOM 690 C C . SER A 1 87 ? 0.824 3.370 -7.508 1.00 91.25 87 SER A C 1
ATOM 692 O O . SER A 1 87 ? 1.951 3.449 -7.010 1.00 91.25 87 SER A O 1
ATOM 694 N N . PRO A 1 88 ? 0.599 2.775 -8.692 1.00 88.69 88 PRO A N 1
ATOM 695 C CA . PRO A 1 88 ? 1.668 2.209 -9.510 1.00 88.69 88 PRO A CA 1
ATOM 696 C C . PRO A 1 88 ? 2.739 3.228 -9.905 1.00 88.69 88 PRO A C 1
ATOM 698 O O . PRO A 1 88 ? 3.926 2.909 -9.901 1.00 88.69 88 PRO A O 1
ATOM 701 N N . GLU A 1 89 ? 2.330 4.464 -10.196 1.00 87.56 89 GLU A N 1
ATOM 702 C CA . GLU A 1 89 ? 3.231 5.550 -10.602 1.00 87.56 89 GLU A CA 1
ATOM 703 C C . GLU A 1 89 ? 4.181 5.975 -9.477 1.00 87.56 89 GLU A C 1
ATOM 705 O O . GLU A 1 89 ? 5.338 6.310 -9.726 1.00 87.56 89 GLU A O 1
ATOM 710 N N . HIS A 1 90 ? 3.708 5.913 -8.230 1.00 88.69 90 HIS A N 1
ATOM 711 C CA . HIS A 1 90 ? 4.471 6.307 -7.047 1.00 88.69 90 HIS A CA 1
ATOM 712 C C . HIS A 1 90 ? 4.987 5.119 -6.226 1.00 88.69 90 HIS A C 1
ATOM 714 O O . HIS A 1 90 ? 5.548 5.318 -5.152 1.00 88.69 90 HIS A O 1
ATOM 720 N N . GLY A 1 91 ? 4.791 3.881 -6.687 1.00 91.50 91 GLY A N 1
ATOM 721 C CA . GLY A 1 91 ? 5.230 2.693 -5.959 1.00 91.50 91 GLY A CA 1
ATOM 722 C C . GLY A 1 91 ? 4.556 2.511 -4.592 1.00 91.50 91 GLY A C 1
ATOM 723 O O . GLY A 1 91 ? 5.194 1.986 -3.681 1.00 91.50 91 GLY A O 1
ATOM 724 N N . LEU A 1 92 ? 3.313 2.971 -4.405 1.00 93.38 92 LEU A N 1
ATOM 725 C CA . LEU A 1 92 ? 2.633 2.946 -3.103 1.00 93.38 92 LEU A CA 1
ATOM 726 C C . LEU A 1 92 ? 1.601 1.825 -2.973 1.00 93.38 92 LEU A C 1
ATOM 728 O O . LEU A 1 92 ? 0.817 1.592 -3.892 1.00 93.38 92 LEU A O 1
ATOM 732 N N . ALA A 1 93 ? 1.535 1.235 -1.782 1.00 94.12 93 ALA A N 1
ATOM 733 C CA . ALA A 1 93 ? 0.417 0.430 -1.300 1.00 94.12 93 ALA A CA 1
ATOM 734 C C . ALA A 1 93 ? -0.084 0.992 0.039 1.00 94.12 93 ALA A C 1
ATOM 736 O O . ALA A 1 93 ? 0.718 1.316 0.922 1.00 94.12 93 ALA A O 1
ATOM 737 N N . ILE A 1 94 ? -1.400 1.128 0.173 1.00 93.69 94 ILE A N 1
ATOM 738 C CA . ILE A 1 94 ? -2.076 1.631 1.371 1.00 93.69 94 ILE A CA 1
ATOM 739 C C . ILE A 1 94 ? -2.877 0.484 1.977 1.00 93.69 94 ILE A C 1
ATOM 741 O O . ILE A 1 94 ? -3.627 -0.180 1.262 1.00 93.69 94 ILE A O 1
ATOM 745 N N . TYR A 1 95 ? -2.707 0.288 3.280 1.00 93.62 95 TYR A N 1
ATOM 746 C CA . TYR A 1 95 ? -3.373 -0.715 4.103 1.00 93.62 95 TYR A CA 1
ATOM 747 C C . TYR A 1 95 ? -4.227 -0.038 5.168 1.00 93.62 95 TYR A C 1
ATOM 749 O O . TYR A 1 95 ? -3.713 0.932 5.782 1.00 93.62 95 TYR A O 1
#

Radius of gyration: 13.53 Å; Cα contacts (8 Å, |Δi|>4): 150; chains: 1; bounding box: 31×37×30 Å

Nearest PDB structures (foldseek):
  8agy-assembly1_A  TM=7.948E-01  e=3.837E-03  Corallococcus coralloides
  5uxa-assembly1_A  TM=6.878E-01  e=2.292E-02  Escherichia coli
  6rbd-assembly1_l  TM=6.090E-01  e=1.400E-02  Saccharomyces cerevisiae S288C
  5ap5-assembly1_A  TM=5.795E-01  e=1.138E-01  Homo sapiens
  1zao-assembly1_A  TM=6.286E-01  e=2.869E-01  Archaeoglobus fulgidus